Protein AF-A0A7C6BUH6-F1 (afdb_monomer_lite)

Radius of gyration: 18.06 Å; chains: 1; bounding box: 48×30×48 Å

Foldseek 3Di:
DPPPDDDDPVRVVVVVVVVVPDDPPPPQLQADQALVNLLVVVQVVQVPHFAAPVVVVVVNVVRYDHHDFQADHDDNVVSQQLQWDADPVRTTHHDDPVVRVVSPVVNLVVLCVQVVVLLVQLPDPPGARRHDHVSSLLSNLVVCVVVVVLVSLQSSVVRYDPCSCVVDPSSVVSNVVSVVVD

Secondary structure (DSSP, 8-state):
-BTTB---HHHHHHHHHHHHHS--------SB-SHHHHHHHHHHHTSSS-EEHHHHHHHHHHHB-PPPTTB-PPPHHHHHHHH-EE-TTSEEE---HHHHHHHHHHHHHHHHHHHHHHHHHHTSTT-----B-HHHHHHHHHHHHHTT-HHHHHHHHTTS-HHHHHS-HHHHHHHHHHHTT-

Sequence (182 aa):
ERDGMFFTAEQAIEYEEKKANAPEMIPMALFVSSEAEGIEWLKRELEVTPKTYSELQPRWMQDLAKPKKGDELPELMQILEENFLKDEDGRWHKPDLENEADLEKIRSRKLLKEFNIYVDLASKPNAKIRTVRLEALRAGFKNAYTNKDFATIVNVGNRLPESLLMEDEVLLQYYDIASSRV

Structure (mmCIF, N/CA/C/O backbone):
data_AF-A0A7C6BUH6-F1
#
_entry.id   AF-A0A7C6BUH6-F1
#
loop_
_atom_site.group_PDB
_atom_site.id
_atom_site.type_symbol
_atom_site.label_atom_id
_atom_site.label_alt_id
_atom_site.label_comp_id
_atom_site.label_asym_id
_atom_site.label_entity_id
_atom_site.label_seq_id
_atom_site.pdbx_PDB_ins_code
_atom_site.Cartn_x
_atom_site.Cartn_y
_atom_site.Cartn_z
_atom_site.occupancy
_atom_site.B_iso_or_equiv
_atom_site.auth_seq_id
_atom_site.auth_comp_id
_atom_site.auth_asym_id
_atom_site.auth_atom_id
_atom_site.pdbx_PDB_model_num
ATOM 1 N N . GLU A 1 1 ? -24.145 2.203 -6.593 1.00 38.25 1 GLU A N 1
ATOM 2 C CA . GLU A 1 1 ? -23.461 3.131 -5.672 1.00 38.25 1 GLU A CA 1
ATOM 3 C C . GLU A 1 1 ? -21.961 2.933 -5.854 1.00 38.25 1 GLU A C 1
ATOM 5 O O . GLU A 1 1 ? -21.460 1.860 -5.537 1.00 38.25 1 GLU A O 1
ATOM 10 N N . ARG A 1 2 ? -21.287 3.886 -6.506 1.00 39.81 2 ARG A N 1
ATOM 11 C CA . ARG A 1 2 ? -19.823 3.939 -6.676 1.00 39.81 2 ARG A CA 1
ATOM 12 C C . ARG A 1 2 ? -19.434 5.420 -6.765 1.00 39.81 2 ARG A C 1
ATOM 14 O O . ARG A 1 2 ? -20.146 6.181 -7.412 1.00 39.81 2 ARG A O 1
ATOM 21 N N . ASP A 1 3 ? -18.394 5.813 -6.035 1.00 41.78 3 ASP A N 1
ATOM 22 C CA . ASP A 1 3 ? -17.893 7.194 -5.891 1.00 41.78 3 ASP A CA 1
ATOM 23 C C . ASP A 1 3 ? -18.908 8.238 -5.381 1.00 41.78 3 ASP A C 1
ATOM 25 O O . ASP A 1 3 ? -18.814 9.424 -5.681 1.00 41.78 3 ASP A O 1
ATOM 29 N N . GLY A 1 4 ? -19.894 7.816 -4.580 1.00 58.09 4 GLY A N 1
ATOM 30 C CA . GLY A 1 4 ? -20.852 8.740 -3.956 1.00 58.09 4 GLY A CA 1
ATOM 31 C C . GLY A 1 4 ? -21.949 9.274 -4.888 1.00 58.09 4 GLY A C 1
ATOM 32 O O . GLY A 1 4 ? -22.691 10.171 -4.494 1.00 58.09 4 GLY A O 1
ATOM 33 N N . MET A 1 5 ? -22.113 8.707 -6.091 1.00 46.34 5 MET A N 1
ATOM 34 C CA . MET A 1 5 ? -23.255 8.983 -6.972 1.00 46.34 5 MET A CA 1
ATOM 35 C C . MET A 1 5 ? -24.058 7.707 -7.282 1.00 46.34 5 MET A C 1
ATOM 37 O O . MET A 1 5 ? -23.529 6.599 -7.437 1.00 46.34 5 MET A O 1
ATOM 41 N N . PHE A 1 6 ? -25.385 7.855 -7.334 1.00 42.25 6 PHE A N 1
ATOM 42 C CA . PHE A 1 6 ? -26.304 6.794 -7.742 1.00 42.25 6 PHE A CA 1
ATOM 43 C C . PHE A 1 6 ? -26.305 6.691 -9.270 1.00 42.25 6 PHE A C 1
ATOM 45 O O . PHE A 1 6 ? -26.924 7.508 -9.942 1.00 42.25 6 PHE A O 1
ATOM 52 N N . PHE A 1 7 ? -25.617 5.684 -9.805 1.00 44.72 7 PHE A N 1
ATOM 53 C CA . PHE A 1 7 ? -25.632 5.356 -11.232 1.00 44.72 7 PHE A CA 1
ATOM 54 C C . PHE A 1 7 ? -26.596 4.199 -11.524 1.00 44.72 7 PHE A C 1
ATOM 56 O O . PHE A 1 7 ? -26.628 3.213 -10.779 1.00 44.72 7 PHE A O 1
ATOM 63 N N . THR A 1 8 ? -27.355 4.296 -12.619 1.00 59.62 8 THR A N 1
ATOM 64 C CA . THR A 1 8 ? -28.003 3.135 -13.254 1.00 59.62 8 THR A CA 1
ATOM 65 C C . THR A 1 8 ? -26.958 2.285 -13.996 1.00 59.62 8 THR A C 1
ATOM 67 O O . THR A 1 8 ? -25.839 2.741 -14.232 1.00 59.62 8 THR A O 1
ATOM 70 N N . ALA A 1 9 ? -27.288 1.038 -14.357 1.00 57.09 9 ALA A N 1
ATOM 71 C CA . ALA A 1 9 ? -26.342 0.118 -15.004 1.00 57.09 9 ALA A CA 1
ATOM 72 C C . ALA A 1 9 ? -25.753 0.678 -16.316 1.00 57.09 9 ALA A C 1
ATOM 74 O O . ALA A 1 9 ? -24.567 0.495 -16.568 1.00 57.09 9 ALA A O 1
ATOM 75 N N . GLU A 1 10 ? -26.537 1.424 -17.103 1.00 53.25 10 GLU A N 1
ATOM 76 C CA . GLU A 1 10 ? -26.037 2.094 -18.311 1.00 53.25 10 GLU A CA 1
ATOM 77 C C . GLU A 1 10 ? -25.108 3.280 -18.001 1.00 53.25 10 GLU A C 1
ATOM 79 O O . GLU A 1 10 ? -24.120 3.486 -18.702 1.00 53.25 10 GLU A O 1
ATOM 84 N N . GLN A 1 11 ? -25.356 4.029 -16.922 1.00 50.12 11 GLN A N 1
ATOM 85 C CA . GLN A 1 11 ? -24.512 5.171 -16.551 1.00 50.12 11 GLN A CA 1
ATOM 86 C C . GLN A 1 11 ? -23.172 4.745 -15.935 1.00 50.12 11 GLN A C 1
ATOM 88 O O . GLN A 1 11 ? -22.190 5.471 -16.057 1.00 50.12 11 GLN A O 1
ATOM 93 N N . ALA A 1 12 ? -23.116 3.578 -15.285 1.00 51.16 12 ALA A N 1
ATOM 94 C CA . ALA A 1 12 ? -21.867 3.008 -14.782 1.00 51.16 12 ALA A CA 1
ATOM 95 C C . ALA A 1 12 ? -20.932 2.598 -15.931 1.00 51.16 12 ALA A C 1
ATOM 97 O O . ALA A 1 12 ? -19.735 2.851 -15.851 1.00 51.16 12 ALA A O 1
ATOM 98 N N . ILE A 1 13 ? -21.490 2.045 -17.014 1.00 57.00 13 ILE A N 1
ATOM 99 C CA . ILE A 1 13 ? -20.739 1.682 -18.223 1.00 57.00 13 ILE A CA 1
ATOM 100 C C . ILE A 1 13 ? -20.223 2.943 -18.927 1.00 57.00 13 ILE A C 1
ATOM 102 O O . ILE A 1 13 ? -19.034 3.030 -19.215 1.00 57.00 13 ILE A O 1
ATOM 106 N N . GLU A 1 14 ? -21.065 3.966 -19.116 1.00 54.44 14 GLU A N 1
ATOM 107 C CA . GLU A 1 14 ? -20.617 5.244 -19.696 1.00 54.44 14 GLU A CA 1
ATOM 108 C C . GLU A 1 14 ? -19.586 5.976 -18.819 1.00 54.44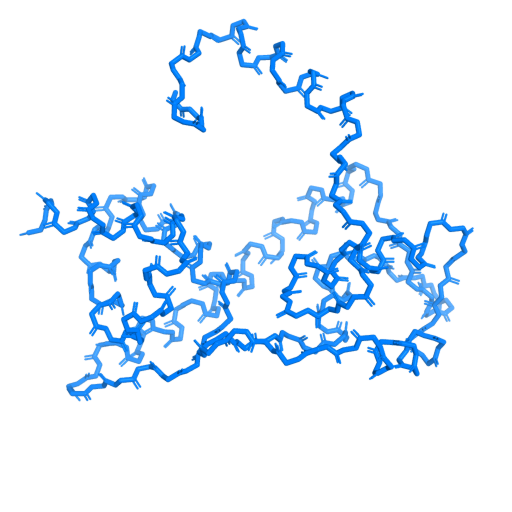 14 GLU A C 1
ATOM 110 O O . GLU A 1 14 ? -18.731 6.692 -19.341 1.00 54.44 14 GLU A O 1
ATOM 115 N N . TYR A 1 15 ? -19.656 5.835 -17.491 1.00 54.91 15 TYR A N 1
ATOM 116 C CA . TYR A 1 15 ? -18.675 6.408 -16.567 1.00 54.91 15 TYR A CA 1
ATOM 117 C C . TYR A 1 15 ? -17.344 5.649 -16.610 1.00 54.91 15 TYR A C 1
ATOM 119 O O . TYR A 1 15 ? -16.292 6.282 -16.656 1.00 54.91 15 TYR A O 1
ATOM 127 N N . GLU A 1 16 ? -17.374 4.315 -16.653 1.00 53.34 16 GLU A N 1
ATOM 128 C CA . GLU A 1 16 ? -16.180 3.478 -16.818 1.00 53.34 16 GLU A CA 1
ATOM 129 C C . GLU A 1 16 ? -15.517 3.720 -18.187 1.00 53.34 16 GLU A C 1
ATOM 131 O O . GLU A 1 16 ? -14.302 3.901 -18.243 1.00 53.34 16 GLU A O 1
ATOM 136 N N . GLU A 1 17 ? -16.290 3.865 -19.270 1.00 56.94 17 GLU A N 1
ATOM 137 C CA . GLU A 1 17 ? -15.772 4.255 -20.591 1.00 56.94 17 GLU A CA 1
ATOM 138 C C . GLU A 1 17 ? -15.205 5.681 -20.602 1.00 56.94 17 GLU A C 1
ATOM 140 O O . GLU A 1 17 ? -14.148 5.924 -21.189 1.00 56.94 17 GLU A O 1
ATOM 145 N N . LYS A 1 18 ? -15.863 6.646 -19.948 1.00 54.84 18 LYS A N 1
ATOM 146 C CA . LYS A 1 18 ? -15.355 8.027 -19.861 1.00 54.84 18 LYS A CA 1
ATOM 147 C C . LYS A 1 18 ? -14.124 8.142 -18.971 1.00 54.84 18 LYS A C 1
ATOM 149 O O . LYS A 1 18 ? -13.262 8.955 -19.282 1.00 54.84 18 LYS A O 1
ATOM 154 N N . LYS A 1 19 ? -14.011 7.337 -17.912 1.00 56.03 19 LYS A N 1
ATOM 155 C CA . LYS A 1 19 ? -12.822 7.275 -17.052 1.00 56.03 19 LYS A CA 1
ATOM 156 C C . LYS A 1 19 ? -11.659 6.571 -17.751 1.00 56.03 19 LYS A C 1
ATOM 158 O O . LYS A 1 19 ? -10.540 7.052 -17.662 1.00 56.03 19 LYS A O 1
ATOM 163 N N . ALA A 1 20 ? -11.920 5.501 -18.503 1.00 55.72 20 ALA A N 1
ATOM 164 C CA . ALA A 1 20 ? -10.901 4.822 -19.306 1.00 55.72 20 ALA A CA 1
ATOM 165 C C . ALA A 1 20 ? -10.340 5.711 -20.434 1.00 55.72 20 ALA A C 1
ATOM 167 O O . ALA A 1 20 ? -9.174 5.583 -20.796 1.00 55.72 20 ALA A O 1
ATOM 168 N N . ASN A 1 21 ? -11.160 6.620 -20.979 1.00 50.53 21 ASN A N 1
ATOM 169 C CA . ASN A 1 21 ? -10.768 7.537 -22.056 1.00 50.53 21 ASN A CA 1
ATOM 170 C C . ASN A 1 21 ? -10.322 8.928 -21.575 1.00 50.53 21 ASN A C 1
ATOM 172 O O . ASN A 1 21 ? -9.795 9.710 -22.370 1.00 50.53 21 ASN A O 1
ATOM 176 N N . ALA A 1 22 ? -10.535 9.267 -20.303 1.00 38.00 22 ALA A N 1
ATOM 177 C CA . ALA A 1 22 ? -10.002 10.484 -19.717 1.00 38.00 22 ALA A CA 1
ATOM 178 C C . ALA A 1 22 ? -8.582 10.191 -19.218 1.00 38.00 22 ALA A C 1
ATOM 180 O O . ALA A 1 22 ? -8.423 9.347 -18.338 1.00 38.00 22 ALA A O 1
ATOM 181 N N . PRO A 1 23 ? -7.538 10.876 -19.718 1.00 44.72 23 PRO A N 1
ATOM 182 C CA . PRO A 1 23 ? -6.264 10.851 -19.024 1.00 44.72 23 PRO A CA 1
ATOM 183 C C . PRO A 1 23 ? -6.519 11.444 -17.637 1.00 44.72 23 PRO A C 1
ATOM 185 O O . PRO A 1 23 ? -6.833 12.632 -17.525 1.00 44.72 23 PRO A O 1
ATOM 188 N N . GLU A 1 24 ? -6.446 10.622 -16.587 1.00 48.25 24 GLU A N 1
ATOM 189 C CA . GLU A 1 24 ? -6.358 11.123 -15.220 1.00 48.25 24 GLU A CA 1
ATOM 190 C C . GLU A 1 24 ? -5.153 12.071 -15.199 1.00 48.25 24 GLU A C 1
ATOM 192 O O . GLU A 1 24 ? -3.998 11.649 -15.223 1.00 48.25 24 GLU A O 1
ATOM 197 N N . MET A 1 25 ? -5.410 13.382 -15.244 1.00 39.19 25 MET A N 1
ATOM 198 C CA . MET A 1 25 ? -4.385 14.401 -15.046 1.00 39.19 25 MET A CA 1
ATOM 199 C C . MET A 1 25 ? -4.028 14.404 -13.561 1.00 39.19 25 MET A C 1
ATOM 201 O O . MET A 1 25 ? -4.378 15.318 -12.817 1.00 39.19 25 MET A O 1
ATOM 205 N N . ILE A 1 26 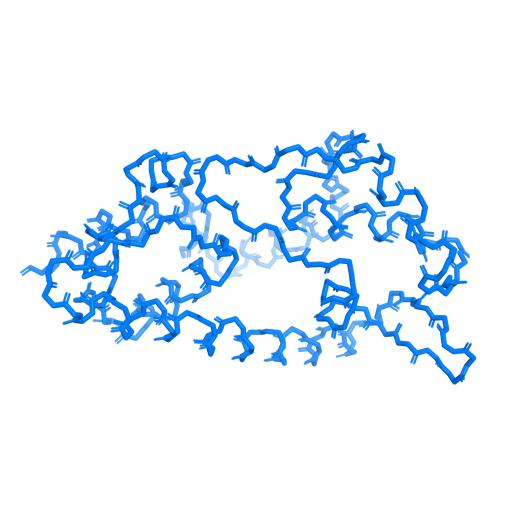? -3.343 13.351 -13.122 1.00 49.81 26 ILE A N 1
ATOM 206 C CA . ILE A 1 26 ? -2.613 13.355 -11.865 1.00 49.81 26 ILE A CA 1
ATOM 207 C C . ILE A 1 26 ? -1.503 14.396 -12.067 1.00 49.81 26 ILE A C 1
ATOM 209 O O . ILE A 1 26 ? -0.737 14.276 -13.032 1.00 49.81 26 ILE A O 1
ATOM 213 N N . PRO A 1 27 ? -1.427 15.460 -11.239 1.00 45.06 27 PRO A N 1
ATOM 214 C CA . PRO A 1 27 ? -0.315 16.401 -11.294 1.00 45.06 27 PRO A CA 1
ATOM 215 C C . PRO A 1 27 ? 0.978 15.598 -11.322 1.00 45.06 27 PRO A C 1
ATOM 217 O O . PRO A 1 27 ? 1.085 14.643 -10.559 1.00 45.06 27 PRO A O 1
ATOM 220 N N . MET A 1 28 ? 1.924 15.944 -12.203 1.00 52.03 28 MET A N 1
ATOM 221 C CA . MET A 1 28 ? 3.221 15.265 -12.279 1.00 52.03 28 MET A CA 1
ATOM 222 C C . MET A 1 28 ? 3.761 15.059 -10.862 1.00 52.03 28 MET A C 1
ATOM 224 O O . MET A 1 28 ? 4.229 16.014 -10.241 1.00 52.03 28 MET A O 1
ATOM 228 N N . ALA A 1 29 ? 3.671 13.828 -10.354 1.00 53.84 29 ALA A N 1
ATOM 229 C CA . ALA A 1 29 ? 4.267 13.464 -9.086 1.00 53.84 29 ALA A CA 1
ATOM 230 C C . ALA A 1 29 ? 5.775 13.549 -9.316 1.00 53.84 29 ALA A C 1
ATOM 232 O O . ALA A 1 29 ? 6.392 12.675 -9.927 1.00 53.84 29 ALA A O 1
ATOM 233 N N . LEU A 1 30 ? 6.340 14.701 -8.959 1.00 67.56 30 LEU A N 1
ATOM 234 C CA . LEU A 1 30 ? 7.781 14.923 -8.946 1.00 67.56 30 LEU A CA 1
ATOM 235 C C . LEU A 1 30 ? 8.435 14.107 -7.832 1.00 67.56 30 LEU A C 1
ATOM 237 O O . LEU A 1 30 ? 9.624 13.833 -7.912 1.00 67.56 30 LEU A O 1
ATOM 241 N N . PHE A 1 31 ? 7.651 13.720 -6.824 1.00 86.75 31 PHE A N 1
ATOM 242 C CA . PHE A 1 31 ? 8.113 12.978 -5.670 1.00 86.75 31 PHE A CA 1
ATOM 243 C C . PHE A 1 31 ? 7.199 11.797 -5.366 1.00 86.75 31 PHE A C 1
ATOM 245 O O . PHE A 1 31 ? 5.995 11.854 -5.617 1.00 86.75 31 PHE A O 1
ATOM 252 N N . VAL A 1 32 ? 7.782 10.753 -4.787 1.00 92.88 32 VAL A N 1
ATOM 253 C CA . VAL A 1 32 ? 7.079 9.558 -4.329 1.00 92.88 32 VAL A CA 1
ATOM 254 C C . VAL A 1 32 ? 6.943 9.620 -2.814 1.00 92.88 32 VAL A C 1
ATOM 256 O O . VAL A 1 32 ? 7.917 9.407 -2.096 1.00 92.88 32 VAL A O 1
ATOM 259 N N . SER A 1 33 ? 5.743 9.923 -2.321 1.00 92.31 33 SER A N 1
ATOM 260 C CA . SER A 1 33 ? 5.428 9.942 -0.885 1.00 92.31 33 SER A CA 1
ATOM 261 C C . SER A 1 33 ? 4.365 8.917 -0.483 1.00 92.31 33 SER A C 1
ATOM 263 O O . SER A 1 33 ? 4.134 8.706 0.705 1.00 92.31 33 SER A O 1
ATOM 265 N N . SER A 1 34 ? 3.739 8.261 -1.458 1.00 93.75 34 SER A N 1
ATOM 266 C CA . SER A 1 34 ? 2.731 7.219 -1.270 1.00 93.75 34 SER A CA 1
ATOM 267 C C . SER A 1 34 ? 2.901 6.102 -2.297 1.00 93.75 34 SER A C 1
ATOM 269 O O . SER A 1 34 ? 3.528 6.288 -3.343 1.00 93.75 34 SER A O 1
ATOM 271 N N . GLU A 1 35 ? 2.335 4.927 -2.014 1.00 95.44 35 GLU A N 1
ATOM 272 C CA . GLU A 1 35 ? 2.438 3.781 -2.924 1.00 95.44 35 GLU A CA 1
ATOM 273 C C . GLU A 1 35 ? 1.797 4.079 -4.285 1.00 95.44 35 GLU A C 1
ATOM 275 O O . GLU A 1 35 ? 2.368 3.739 -5.318 1.00 95.44 35 GLU A O 1
ATOM 280 N N . ALA A 1 36 ? 0.653 4.770 -4.292 1.00 93.12 36 ALA A N 1
ATOM 281 C CA . ALA A 1 36 ? -0.028 5.181 -5.517 1.00 93.12 36 ALA A CA 1
ATOM 282 C C . ALA A 1 36 ? 0.858 6.093 -6.386 1.00 93.12 36 ALA A C 1
ATOM 284 O O . ALA A 1 36 ? 1.010 5.845 -7.581 1.00 93.12 36 ALA A O 1
ATOM 285 N N . GLU A 1 37 ? 1.512 7.094 -5.786 1.00 94.38 37 GLU A N 1
ATOM 286 C CA . GLU A 1 37 ? 2.478 7.948 -6.494 1.00 94.38 37 GLU A CA 1
ATOM 287 C C . GLU A 1 37 ? 3.685 7.147 -6.997 1.00 94.38 37 GLU A C 1
ATOM 289 O O . GLU A 1 37 ? 4.172 7.398 -8.096 1.00 94.38 37 GLU A O 1
ATOM 294 N N . GLY A 1 38 ? 4.150 6.163 -6.222 1.00 95.19 38 GLY A N 1
ATOM 295 C CA . GLY A 1 38 ? 5.253 5.282 -6.606 1.00 95.19 38 GLY A CA 1
ATOM 296 C C . GLY A 1 38 ? 4.928 4.415 -7.820 1.00 95.19 38 GLY A C 1
ATOM 297 O O . GLY A 1 38 ? 5.753 4.280 -8.723 1.00 95.19 38 GLY A O 1
ATOM 298 N N . ILE A 1 39 ? 3.710 3.874 -7.883 1.00 95.25 39 ILE A N 1
ATOM 299 C CA . ILE A 1 39 ? 3.218 3.113 -9.038 1.00 95.25 39 ILE A CA 1
ATOM 300 C C . ILE A 1 39 ? 3.152 4.010 -10.278 1.00 95.25 39 ILE A C 1
ATOM 302 O O . ILE A 1 39 ? 3.643 3.619 -11.336 1.00 95.25 39 ILE A O 1
ATOM 306 N N . GLU A 1 40 ? 2.606 5.221 -10.159 1.00 94.38 40 GLU A N 1
ATOM 307 C CA . GLU A 1 40 ? 2.532 6.169 -11.278 1.00 94.38 40 GLU A CA 1
ATOM 308 C C . GLU A 1 40 ? 3.920 6.637 -11.738 1.00 94.38 40 GLU A C 1
ATOM 310 O O . GLU A 1 40 ? 4.191 6.730 -12.939 1.00 94.38 40 GLU A O 1
ATOM 315 N N . TRP A 1 41 ? 4.845 6.854 -10.800 1.00 94.81 41 TRP A N 1
ATOM 316 C CA . TRP A 1 41 ? 6.244 7.144 -11.108 1.00 94.81 41 TRP A CA 1
ATOM 317 C C . TRP A 1 41 ? 6.885 6.004 -11.912 1.00 94.81 41 TRP A C 1
ATOM 319 O O . TRP A 1 41 ? 7.492 6.247 -12.957 1.00 94.81 41 TRP A O 1
ATOM 329 N N . LEU A 1 42 ? 6.681 4.749 -11.494 1.00 95.88 42 LEU A N 1
ATOM 330 C CA . LEU A 1 42 ? 7.211 3.576 -12.194 1.00 95.88 42 LEU A CA 1
ATOM 331 C C . LEU A 1 42 ? 6.572 3.375 -13.567 1.00 95.88 42 LEU A C 1
ATOM 333 O O . LEU A 1 42 ? 7.286 3.100 -14.530 1.00 95.88 42 LEU A O 1
ATOM 337 N N . LYS A 1 43 ? 5.255 3.570 -13.699 1.00 94.25 43 LYS A N 1
ATOM 338 C CA . LYS A 1 43 ? 4.574 3.514 -15.000 1.00 94.25 43 LYS A CA 1
ATOM 339 C C . LYS A 1 43 ? 5.197 4.497 -15.988 1.00 94.25 43 LYS A C 1
ATOM 341 O O . LYS A 1 43 ? 5.426 4.123 -17.134 1.00 94.25 43 LYS A O 1
ATOM 346 N N . ARG A 1 44 ? 5.521 5.717 -15.551 1.00 91.50 44 ARG A N 1
ATOM 347 C CA . ARG A 1 44 ? 6.197 6.716 -16.395 1.00 91.50 44 ARG A CA 1
ATOM 348 C C . ARG A 1 44 ? 7.620 6.301 -16.747 1.00 91.50 44 ARG A C 1
ATOM 350 O O . ARG A 1 44 ? 8.028 6.420 -17.900 1.00 91.50 44 ARG A O 1
ATOM 357 N N . GLU A 1 45 ? 8.374 5.800 -15.774 1.00 93.19 45 GLU A N 1
ATOM 358 C CA . GLU A 1 45 ? 9.744 5.346 -16.008 1.00 93.19 45 GLU A CA 1
ATOM 359 C C . GLU A 1 45 ? 9.831 4.154 -16.965 1.00 93.19 45 GLU A C 1
ATOM 361 O O . GLU A 1 45 ? 10.818 4.048 -17.697 1.00 93.19 45 GLU A O 1
ATOM 366 N N . LEU A 1 46 ? 8.808 3.301 -16.980 1.00 95.00 46 LEU A N 1
ATOM 367 C CA . LEU A 1 46 ? 8.713 2.095 -17.802 1.00 95.00 46 LEU A CA 1
ATOM 368 C C . LEU A 1 46 ? 7.876 2.285 -19.079 1.00 95.00 46 LEU A C 1
ATOM 370 O O . LEU A 1 46 ? 7.673 1.325 -19.815 1.00 95.00 46 LEU A O 1
ATOM 374 N N . GLU A 1 47 ? 7.391 3.501 -19.353 1.00 90.62 47 GLU A N 1
ATOM 375 C CA . GLU A 1 47 ? 6.560 3.811 -20.527 1.00 90.62 47 GLU A CA 1
ATOM 376 C C . GLU A 1 47 ? 7.295 3.537 -21.840 1.00 90.62 47 GLU A C 1
ATOM 378 O O . GLU A 1 47 ? 6.744 2.953 -22.767 1.00 90.62 47 GLU A O 1
ATOM 383 N N . VAL A 1 48 ? 8.548 3.995 -21.922 1.00 87.25 48 VAL A N 1
ATOM 384 C CA . VAL A 1 48 ? 9.311 3.987 -23.176 1.00 87.25 48 VAL A CA 1
ATOM 385 C C . VAL A 1 48 ? 10.145 2.720 -23.305 1.00 87.25 48 VAL A C 1
ATOM 387 O O . VAL A 1 48 ? 10.202 2.130 -24.381 1.00 87.25 48 VAL A O 1
ATOM 390 N N . THR A 1 49 ? 10.818 2.306 -22.228 1.00 92.56 49 THR A N 1
ATOM 391 C CA . THR A 1 49 ? 11.703 1.139 -22.250 1.00 92.56 49 THR A CA 1
ATOM 392 C C . THR A 1 49 ? 11.630 0.338 -20.952 1.00 92.56 49 THR A C 1
ATOM 394 O O . THR A 1 49 ? 11.638 0.931 -19.869 1.00 92.56 49 THR A O 1
ATOM 397 N N . PRO A 1 50 ? 11.651 -1.006 -21.039 1.00 96.44 50 PRO A N 1
ATOM 398 C CA . PRO A 1 50 ? 11.846 -1.859 -19.876 1.00 96.44 50 PRO A CA 1
ATOM 399 C C . PRO A 1 50 ? 13.196 -1.601 -19.196 1.00 96.44 50 PRO A C 1
ATOM 401 O O . PRO A 1 50 ? 14.238 -1.498 -19.859 1.00 96.44 50 PRO A O 1
ATOM 404 N N . LYS A 1 51 ? 13.197 -1.528 -17.863 1.00 97.31 51 LYS A N 1
ATOM 405 C CA . LYS A 1 51 ? 14.384 -1.194 -17.056 1.00 97.31 51 LYS A CA 1
ATOM 406 C C . LYS A 1 51 ? 14.629 -2.217 -15.963 1.00 97.31 51 LYS A C 1
ATOM 408 O O . LYS A 1 51 ? 13.701 -2.725 -15.345 1.00 97.31 51 LYS A O 1
ATOM 413 N N . THR A 1 52 ? 15.891 -2.494 -15.685 1.00 97.88 52 THR A N 1
ATOM 414 C CA . THR A 1 52 ? 16.299 -3.317 -14.545 1.00 97.88 52 THR A CA 1
ATOM 415 C C . THR A 1 52 ? 16.118 -2.565 -13.226 1.00 97.88 52 THR A C 1
ATOM 417 O O . THR A 1 52 ? 16.067 -1.334 -13.180 1.00 97.88 52 THR A O 1
ATOM 420 N N . TYR A 1 53 ? 16.089 -3.305 -12.115 1.00 97.75 53 TYR A N 1
ATOM 421 C CA . TYR A 1 53 ? 16.056 -2.709 -10.775 1.00 97.75 53 TYR A CA 1
ATOM 422 C C . TYR A 1 53 ? 17.209 -1.714 -10.549 1.00 97.75 53 TYR A C 1
ATOM 424 O O . TYR A 1 53 ? 16.997 -0.630 -10.012 1.00 97.75 53 TYR A O 1
ATOM 432 N N . SER A 1 54 ? 18.419 -2.048 -11.008 1.00 97.06 54 SER A N 1
ATOM 433 C CA . SER A 1 54 ? 19.612 -1.205 -10.853 1.00 97.06 54 SER A CA 1
ATOM 434 C C . SER A 1 54 ? 19.540 0.111 -11.632 1.00 97.06 54 SER A C 1
ATOM 436 O O . SER A 1 54 ? 20.171 1.083 -11.229 1.00 97.06 54 SER A O 1
ATOM 438 N N . GLU A 1 55 ? 18.772 0.164 -12.723 1.00 96.31 55 GLU A N 1
ATOM 439 C CA . GLU A 1 55 ? 18.524 1.400 -13.478 1.00 96.31 55 GLU A CA 1
ATOM 440 C C . GLU A 1 55 ? 17.470 2.288 -12.794 1.00 96.31 55 GLU A C 1
ATOM 442 O O . GLU A 1 55 ? 17.555 3.514 -12.866 1.00 96.31 55 GLU A O 1
ATOM 447 N N . LEU A 1 56 ? 16.493 1.681 -12.111 1.00 96.50 56 LEU A N 1
ATOM 448 C CA . LEU A 1 56 ? 15.401 2.388 -11.431 1.00 96.50 56 LEU A CA 1
ATOM 449 C C . LEU A 1 56 ? 15.813 2.920 -10.054 1.00 96.50 56 LEU A C 1
ATOM 451 O O . LEU A 1 56 ? 15.486 4.055 -9.709 1.00 96.50 56 LEU A O 1
ATOM 455 N N . GLN A 1 57 ? 16.553 2.124 -9.278 1.00 96.25 57 GLN A N 1
ATOM 456 C CA . GLN A 1 57 ? 16.856 2.406 -7.874 1.00 96.25 57 GLN A CA 1
ATOM 457 C C . GLN A 1 57 ? 17.498 3.787 -7.635 1.00 96.25 57 GLN A C 1
ATOM 459 O O . GLN A 1 57 ? 17.037 4.485 -6.732 1.00 96.25 57 GLN A O 1
ATOM 464 N N . PRO A 1 58 ? 18.512 4.244 -8.400 1.00 95.56 58 PRO A N 1
ATOM 465 C CA . PRO A 1 58 ? 19.132 5.542 -8.135 1.00 95.56 58 PRO A CA 1
ATOM 466 C C . PRO A 1 58 ? 18.149 6.703 -8.285 1.00 95.56 58 PRO A C 1
ATOM 468 O O . PRO A 1 58 ? 18.167 7.626 -7.476 1.00 95.56 58 PRO A O 1
ATOM 471 N N . ARG A 1 59 ? 17.271 6.640 -9.294 1.00 92.81 59 ARG A N 1
ATOM 472 C CA . ARG A 1 59 ? 16.261 7.674 -9.548 1.00 92.81 59 ARG A CA 1
ATOM 473 C C . ARG A 1 59 ? 15.122 7.604 -8.538 1.00 92.81 59 ARG A C 1
ATOM 475 O O . ARG A 1 59 ? 14.715 8.637 -8.025 1.00 92.81 59 ARG A O 1
ATOM 482 N N . TRP A 1 60 ? 14.694 6.394 -8.178 1.00 94.94 60 TRP A N 1
ATOM 483 C CA . TRP A 1 60 ? 13.725 6.181 -7.105 1.00 94.94 60 TRP A CA 1
ATOM 484 C C . TRP A 1 60 ? 14.175 6.856 -5.808 1.00 94.94 60 TRP A C 1
ATOM 486 O O . TRP A 1 60 ? 13.418 7.604 -5.209 1.00 94.94 60 TRP A O 1
ATOM 496 N N . MET A 1 61 ? 15.437 6.660 -5.409 1.00 93.56 61 MET A N 1
ATOM 497 C CA . MET A 1 61 ? 15.984 7.269 -4.192 1.00 93.56 61 MET A CA 1
ATOM 498 C C . MET A 1 61 ? 16.100 8.798 -4.271 1.00 93.56 61 MET A C 1
ATOM 500 O O . MET A 1 61 ? 16.050 9.452 -3.233 1.00 93.56 61 MET A O 1
ATOM 504 N N . GLN A 1 62 ? 16.286 9.364 -5.468 1.00 91.38 62 GLN A N 1
ATOM 505 C CA . GLN A 1 62 ? 16.336 10.817 -5.676 1.00 91.38 62 GLN A CA 1
ATOM 506 C C . GLN A 1 62 ? 14.955 11.463 -5.546 1.00 91.38 62 GLN A C 1
ATOM 508 O O . GLN A 1 62 ? 14.845 12.542 -4.966 1.00 91.38 62 GLN A O 1
ATOM 513 N N . ASP A 1 63 ? 13.927 10.785 -6.052 1.00 92.56 63 ASP A N 1
ATOM 514 C CA . ASP A 1 63 ? 12.555 11.292 -6.084 1.00 92.56 63 ASP A CA 1
ATOM 515 C C . ASP A 1 63 ? 11.739 10.842 -4.853 1.00 92.56 63 ASP A C 1
ATOM 517 O O . ASP A 1 63 ? 10.584 11.234 -4.687 1.00 92.56 63 ASP A O 1
ATOM 521 N N . LEU A 1 64 ? 12.323 10.039 -3.956 1.00 93.00 64 LEU A N 1
ATOM 522 C CA . LEU A 1 64 ? 11.667 9.579 -2.735 1.00 93.00 64 LEU A CA 1
ATOM 523 C C . LEU A 1 64 ? 11.434 10.745 -1.765 1.00 93.00 64 LEU A C 1
ATOM 525 O O . LEU A 1 64 ? 12.369 11.411 -1.314 1.00 93.00 64 LEU A O 1
ATOM 529 N N . ALA A 1 65 ? 10.180 10.948 -1.382 1.00 92.75 65 ALA A N 1
ATOM 530 C CA . ALA A 1 65 ? 9.780 11.885 -0.347 1.00 92.75 65 ALA A CA 1
ATOM 531 C C . ALA A 1 65 ? 9.340 11.149 0.918 1.00 92.75 65 ALA A C 1
ATOM 533 O O . ALA A 1 65 ? 9.042 9.957 0.928 1.00 92.75 65 ALA A O 1
ATOM 534 N N . LYS A 1 66 ? 9.305 11.890 2.027 1.00 91.00 66 LYS A N 1
ATOM 535 C CA . LYS A 1 66 ? 8.848 11.353 3.306 1.00 91.00 66 LYS A CA 1
ATOM 536 C C . LYS A 1 66 ? 7.344 11.038 3.228 1.00 91.00 66 LYS A C 1
ATOM 538 O O . LYS A 1 66 ? 6.581 11.970 2.967 1.00 91.00 66 LYS A O 1
ATOM 543 N N . PRO A 1 67 ? 6.916 9.797 3.527 1.00 91.19 67 PRO A N 1
ATOM 544 C CA . PRO A 1 67 ? 5.500 9.458 3.575 1.00 91.19 67 PRO A CA 1
ATOM 545 C C . PRO A 1 67 ? 4.740 10.201 4.672 1.00 91.19 67 PRO A C 1
ATOM 547 O O . PRO A 1 67 ? 5.326 10.768 5.609 1.00 91.19 67 PRO A O 1
ATOM 550 N N . LYS A 1 68 ? 3.408 10.163 4.572 1.00 87.81 68 LYS A N 1
ATOM 551 C CA . LYS A 1 68 ? 2.521 10.686 5.614 1.00 87.81 68 LYS A CA 1
ATOM 552 C C . LYS A 1 68 ? 2.781 9.992 6.949 1.00 87.81 68 LYS A C 1
ATOM 554 O O . LYS A 1 68 ? 3.278 8.870 7.033 1.00 87.81 68 LYS A O 1
ATOM 559 N N . LYS A 1 69 ? 2.445 10.672 8.046 1.00 89.38 69 LYS A N 1
ATOM 560 C CA . LYS A 1 69 ? 2.693 10.129 9.383 1.00 89.38 69 LYS A CA 1
ATOM 561 C C . LYS A 1 69 ? 1.851 8.870 9.611 1.00 89.38 69 LYS A C 1
ATOM 563 O O . LYS A 1 69 ? 0.632 8.946 9.697 1.00 89.38 69 LYS A O 1
ATOM 568 N N . GLY A 1 70 ? 2.535 7.750 9.822 1.00 89.94 70 GLY A N 1
ATOM 569 C CA . GLY A 1 70 ? 1.906 6.451 10.049 1.00 89.94 70 GLY A CA 1
ATOM 570 C C . GLY A 1 70 ? 1.723 5.632 8.773 1.00 89.94 70 GLY A C 1
ATOM 571 O O . GLY A 1 70 ? 1.398 4.457 8.895 1.00 89.94 70 GLY A O 1
ATOM 572 N N . ASP A 1 71 ? 1.970 6.214 7.596 1.00 93.44 71 ASP A N 1
ATOM 573 C CA . ASP A 1 71 ? 2.071 5.463 6.348 1.00 93.44 71 ASP A CA 1
ATOM 574 C C . ASP A 1 71 ? 3.482 4.885 6.204 1.00 93.44 71 ASP A C 1
ATOM 576 O O . ASP A 1 71 ? 4.487 5.559 6.461 1.00 93.44 71 ASP A O 1
ATOM 580 N N . GLU A 1 72 ? 3.542 3.621 5.819 1.00 94.50 72 GLU A N 1
ATOM 581 C CA . GLU A 1 72 ? 4.754 2.873 5.538 1.00 94.50 72 GLU A CA 1
ATOM 582 C C . GLU A 1 72 ? 4.756 2.511 4.058 1.00 94.50 72 GLU A C 1
ATOM 584 O O . GLU A 1 72 ? 4.051 1.606 3.607 1.00 94.50 72 GLU A O 1
ATOM 589 N N . LEU A 1 73 ? 5.546 3.269 3.298 1.00 94.88 73 LEU A N 1
ATOM 590 C CA . LEU A 1 73 ? 5.713 3.050 1.872 1.00 94.88 73 LEU A CA 1
ATOM 591 C C . LEU A 1 73 ? 6.473 1.731 1.639 1.00 94.88 73 LEU A C 1
ATOM 593 O O . LEU A 1 73 ? 7.562 1.572 2.198 1.00 94.88 73 LEU A O 1
ATOM 597 N N . PRO A 1 74 ? 5.958 0.809 0.806 1.00 96.44 74 PRO A N 1
ATOM 598 C CA . PRO A 1 74 ? 6.689 -0.399 0.445 1.00 96.44 74 PRO A CA 1
ATOM 599 C C . PRO A 1 74 ? 7.962 -0.085 -0.351 1.00 96.44 74 PRO A C 1
ATOM 601 O O . PRO A 1 74 ? 8.068 0.921 -1.055 1.00 96.44 74 PRO A O 1
ATOM 604 N N . GLU A 1 75 ? 8.929 -0.994 -0.268 1.00 96.06 75 GLU A N 1
ATOM 605 C CA . GLU A 1 75 ? 10.187 -0.899 -1.008 1.00 96.06 75 GLU A CA 1
ATOM 606 C C . GLU A 1 75 ? 9.959 -0.948 -2.527 1.00 96.06 75 GLU A C 1
ATOM 608 O O . GLU A 1 75 ? 9.042 -1.614 -3.014 1.00 96.06 75 GLU A O 1
ATOM 613 N N . LEU A 1 76 ? 10.863 -0.328 -3.297 1.00 97.31 76 LEU A N 1
ATOM 614 C CA . LEU A 1 76 ? 10.803 -0.309 -4.766 1.00 97.31 76 LEU A CA 1
ATOM 615 C C . LEU A 1 76 ? 10.594 -1.711 -5.361 1.00 97.31 76 LEU A C 1
ATOM 617 O O . LEU A 1 76 ? 9.756 -1.899 -6.240 1.00 97.31 76 LEU A O 1
ATOM 621 N N . MET A 1 77 ? 11.352 -2.701 -4.878 1.00 97.25 77 MET A N 1
ATOM 622 C CA . MET A 1 77 ? 11.247 -4.079 -5.370 1.00 97.25 77 MET A CA 1
ATOM 623 C C . MET A 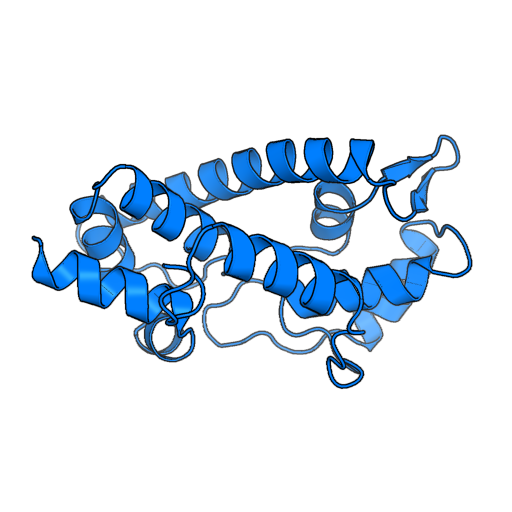1 77 ? 9.852 -4.655 -5.125 1.00 97.25 77 MET A C 1
ATOM 625 O O . MET A 1 77 ? 9.305 -5.323 -5.994 1.00 97.25 77 MET A O 1
ATOM 629 N N . GLN A 1 78 ? 9.266 -4.372 -3.963 1.00 96.56 78 GLN A N 1
ATOM 630 C CA . GLN A 1 78 ? 7.943 -4.866 -3.618 1.00 96.56 78 GLN A CA 1
ATOM 631 C C . GLN A 1 78 ? 6.874 -4.242 -4.521 1.00 96.56 78 GLN A C 1
ATOM 633 O O . GLN A 1 78 ? 6.015 -4.958 -5.028 1.00 96.56 78 GLN A O 1
ATOM 638 N N . ILE A 1 79 ? 6.956 -2.934 -4.787 1.00 96.94 79 ILE A N 1
ATOM 639 C CA . ILE A 1 79 ? 6.034 -2.266 -5.719 1.00 96.94 79 ILE A CA 1
ATOM 640 C C . ILE A 1 79 ? 6.173 -2.862 -7.124 1.00 96.94 79 ILE A C 1
ATOM 642 O O . ILE A 1 79 ? 5.161 -3.135 -7.769 1.00 96.94 79 ILE A O 1
ATOM 646 N N . LEU A 1 80 ? 7.403 -3.111 -7.579 1.00 97.31 80 LEU A N 1
ATOM 647 C CA . LEU A 1 80 ? 7.676 -3.755 -8.863 1.00 97.31 80 LEU A CA 1
ATOM 648 C C . LEU A 1 80 ? 7.051 -5.154 -8.949 1.00 97.31 80 LEU A C 1
ATOM 650 O O . LEU A 1 80 ? 6.261 -5.415 -9.851 1.00 97.31 80 LEU A O 1
ATOM 654 N N . GLU A 1 81 ? 7.332 -6.023 -7.979 1.00 95.69 81 GLU A N 1
ATOM 655 C CA . GLU A 1 81 ? 6.815 -7.398 -7.923 1.00 95.69 81 GLU A CA 1
ATOM 656 C C . GLU A 1 81 ? 5.290 -7.493 -7.794 1.00 95.69 81 GLU A C 1
ATOM 658 O O . GLU A 1 81 ? 4.707 -8.538 -8.088 1.00 95.69 81 GLU A O 1
ATOM 663 N N . GLU A 1 82 ? 4.640 -6.453 -7.277 1.00 95.44 82 GLU A N 1
ATOM 664 C CA . GLU A 1 82 ? 3.196 -6.443 -7.053 1.00 95.44 82 GLU A CA 1
ATOM 665 C C . GLU A 1 82 ? 2.401 -5.776 -8.179 1.00 95.44 82 GLU A C 1
ATOM 667 O O . GLU A 1 82 ? 1.200 -6.020 -8.267 1.00 95.44 82 GLU A O 1
ATOM 672 N N . ASN A 1 83 ? 3.038 -4.967 -9.034 1.00 95.69 83 ASN A N 1
ATOM 673 C CA . ASN A 1 83 ? 2.336 -4.147 -10.032 1.00 95.69 83 ASN A CA 1
ATOM 674 C C . ASN A 1 83 ? 2.881 -4.277 -11.465 1.00 95.69 83 ASN A C 1
ATOM 676 O O . ASN A 1 83 ? 2.240 -3.797 -12.398 1.00 95.69 83 ASN A O 1
ATOM 680 N N . PHE A 1 84 ? 4.050 -4.889 -11.663 1.00 96.69 84 PHE A N 1
ATOM 681 C CA . PHE A 1 84 ? 4.732 -4.935 -12.958 1.00 96.69 84 PHE A CA 1
ATOM 682 C C . PHE A 1 84 ? 5.184 -6.352 -13.311 1.00 96.69 84 PHE A C 1
ATOM 684 O O . PHE A 1 84 ? 5.284 -7.236 -12.460 1.00 96.69 84 PHE A O 1
ATOM 691 N N . LEU A 1 85 ? 5.470 -6.564 -14.595 1.00 95.88 85 LEU A N 1
ATOM 692 C CA . LEU A 1 85 ? 6.023 -7.815 -15.104 1.00 95.88 85 LEU A CA 1
ATOM 693 C C . LEU A 1 85 ? 7.534 -7.698 -15.257 1.00 95.88 85 LEU A C 1
ATOM 695 O O . LEU A 1 85 ? 8.056 -6.609 -15.496 1.00 95.88 85 LEU A O 1
ATOM 699 N N . LYS A 1 86 ? 8.227 -8.828 -15.126 1.00 96.25 86 LYS A N 1
ATOM 700 C CA . LYS A 1 86 ? 9.676 -8.934 -15.285 1.00 96.25 86 LYS A CA 1
ATOM 701 C C . LYS A 1 86 ? 9.991 -9.940 -16.381 1.00 96.25 86 LYS A C 1
ATOM 703 O O . LYS A 1 86 ? 9.497 -11.065 -16.326 1.00 96.25 86 LYS A O 1
ATOM 708 N N . ASP A 1 87 ? 10.814 -9.538 -17.339 1.00 94.94 87 ASP A N 1
ATOM 709 C CA . ASP A 1 87 ? 11.270 -10.411 -18.416 1.00 94.94 87 ASP A CA 1
ATOM 710 C C . ASP A 1 87 ? 12.457 -11.301 -17.995 1.00 94.94 87 ASP A C 1
ATOM 712 O O . ASP A 1 87 ? 12.963 -11.234 -16.868 1.00 94.94 87 ASP A O 1
ATOM 716 N N . GLU A 1 88 ? 12.897 -12.164 -18.913 1.00 95.00 88 GLU A N 1
ATOM 717 C CA . GLU A 1 88 ? 14.007 -13.103 -18.698 1.00 95.00 88 GLU A CA 1
ATOM 718 C C . GLU A 1 88 ? 15.358 -12.398 -18.486 1.00 95.00 88 GLU A C 1
ATOM 720 O O . GLU A 1 88 ? 16.209 -12.903 -17.752 1.00 95.00 88 GLU A O 1
ATOM 725 N N . ASP A 1 89 ? 15.528 -11.201 -19.055 1.00 95.12 89 ASP A N 1
ATOM 726 C CA . ASP A 1 89 ? 16.706 -10.344 -18.873 1.00 95.12 89 ASP A CA 1
ATOM 727 C C . ASP A 1 89 ? 16.660 -9.555 -17.550 1.00 95.12 89 ASP A C 1
ATOM 729 O O . ASP A 1 89 ? 17.581 -8.809 -17.199 1.00 95.12 89 ASP A O 1
ATOM 733 N N . GLY A 1 90 ? 15.582 -9.719 -16.784 1.00 95.81 90 GLY A N 1
ATOM 734 C CA . GLY A 1 90 ? 15.369 -9.085 -15.499 1.00 95.81 90 GLY A CA 1
ATOM 735 C C . GLY A 1 90 ? 14.962 -7.615 -15.576 1.00 95.81 90 GLY A C 1
ATOM 736 O O . GLY A 1 90 ? 15.132 -6.889 -14.586 1.00 95.81 90 GLY A O 1
ATOM 737 N N . ARG A 1 91 ? 14.427 -7.172 -16.716 1.00 97.31 91 ARG A N 1
ATOM 738 C CA . ARG A 1 91 ? 13.860 -5.838 -16.909 1.00 97.31 91 ARG A CA 1
ATOM 739 C C . ARG A 1 91 ? 12.371 -5.849 -16.593 1.00 97.31 91 ARG A C 1
ATOM 741 O O . ARG A 1 91 ? 11.634 -6.765 -16.944 1.00 97.31 91 ARG A O 1
ATOM 748 N N . TRP A 1 92 ? 11.939 -4.798 -15.920 1.00 97.88 92 TRP A N 1
ATOM 749 C CA . TRP A 1 92 ? 10.553 -4.564 -15.562 1.00 97.88 92 TRP A CA 1
ATOM 750 C C . TRP A 1 92 ? 9.827 -3.825 -16.677 1.00 97.88 92 TRP A C 1
ATOM 752 O O . TRP A 1 92 ? 10.397 -2.913 -17.278 1.00 97.88 92 TRP A O 1
ATOM 762 N N . HIS A 1 93 ? 8.571 -4.181 -16.923 1.00 95.56 93 HIS A N 1
ATOM 763 C CA . HIS A 1 93 ? 7.698 -3.517 -17.885 1.00 95.56 93 HIS A CA 1
ATOM 764 C C . HIS A 1 93 ? 6.239 -3.530 -17.417 1.00 95.56 93 HIS A C 1
ATOM 766 O O . HIS A 1 93 ? 5.860 -4.250 -16.489 1.00 95.56 93 HIS A O 1
ATOM 772 N N . LYS A 1 94 ? 5.408 -2.705 -18.059 1.00 94.94 94 LYS A N 1
ATOM 773 C CA . LYS A 1 94 ? 3.973 -2.654 -17.769 1.00 94.94 94 LYS A CA 1
ATOM 774 C C . LYS A 1 94 ? 3.287 -3.968 -18.169 1.00 94.94 94 LYS A C 1
ATOM 776 O O . LYS A 1 94 ? 3.665 -4.541 -19.198 1.00 94.94 94 LYS A O 1
ATOM 781 N N . PRO A 1 95 ? 2.300 -4.436 -17.390 1.00 92.25 95 PRO A N 1
ATOM 782 C CA . PRO A 1 95 ? 1.444 -5.531 -17.815 1.00 92.25 95 PRO A CA 1
ATOM 783 C C . PRO A 1 95 ? 0.527 -5.106 -18.970 1.00 92.25 95 PRO A C 1
ATOM 785 O O . PRO A 1 95 ? 0.203 -3.928 -19.119 1.00 92.25 95 PRO A O 1
ATOM 788 N N . ASP A 1 96 ? 0.109 -6.076 -19.781 1.00 89.00 96 ASP A N 1
ATOM 789 C CA . ASP A 1 96 ? -1.069 -5.932 -20.641 1.00 89.00 96 ASP A CA 1
ATOM 790 C C . ASP A 1 96 ? -2.364 -6.152 -19.831 1.00 89.00 96 ASP A C 1
ATOM 792 O O . ASP A 1 96 ? -2.314 -6.510 -18.655 1.00 89.00 96 ASP A O 1
ATOM 796 N N . LEU A 1 97 ? -3.531 -5.952 -20.456 1.00 85.19 97 LEU A N 1
ATOM 797 C CA . LEU A 1 97 ? -4.835 -6.026 -19.777 1.00 85.19 97 LEU A CA 1
ATOM 798 C C . LEU A 1 97 ? -5.099 -7.375 -19.085 1.00 85.19 97 LEU A C 1
ATOM 800 O O . LEU A 1 97 ? -5.743 -7.416 -18.037 1.00 85.19 97 LEU A O 1
ATOM 804 N N . GLU A 1 98 ? -4.640 -8.482 -19.672 1.00 85.62 98 GLU A N 1
ATOM 805 C CA . GLU A 1 98 ? -4.857 -9.818 -19.110 1.00 85.62 98 GLU A CA 1
ATOM 806 C C . GLU A 1 98 ? -3.966 -10.034 -17.883 1.00 85.62 98 GLU A C 1
ATOM 808 O O . GLU A 1 98 ? -4.452 -10.387 -16.803 1.00 85.62 98 GLU A O 1
ATOM 813 N N . ASN A 1 99 ? -2.674 -9.733 -18.020 1.00 89.31 99 ASN A N 1
ATOM 814 C CA . ASN A 1 99 ? -1.712 -9.850 -16.933 1.00 89.31 99 ASN A CA 1
ATOM 815 C C . ASN A 1 99 ? -1.991 -8.858 -15.797 1.00 89.31 99 ASN A C 1
ATOM 817 O O . ASN A 1 99 ? -1.751 -9.184 -14.637 1.00 89.31 99 ASN A O 1
ATOM 821 N N . GLU A 1 100 ? -2.522 -7.671 -16.093 1.00 89.25 100 GLU A N 1
ATOM 822 C CA . GLU A 1 100 ? -2.898 -6.675 -15.086 1.00 89.25 100 GLU A CA 1
ATOM 823 C C . GLU A 1 100 ? -3.992 -7.218 -14.160 1.00 89.25 100 GLU A C 1
ATOM 825 O O . GLU A 1 100 ? -3.879 -7.121 -12.937 1.00 89.25 100 GLU A O 1
ATOM 830 N N . ALA A 1 101 ? -5.008 -7.884 -14.718 1.00 88.31 101 ALA A N 1
ATOM 831 C CA . ALA A 1 101 ? -6.067 -8.501 -13.926 1.00 88.31 101 ALA A CA 1
ATOM 832 C C . ALA A 1 101 ? -5.546 -9.632 -13.020 1.00 88.31 101 ALA A C 1
ATOM 834 O O . ALA A 1 101 ? -6.034 -9.812 -11.899 1.00 88.31 101 ALA A O 1
ATOM 835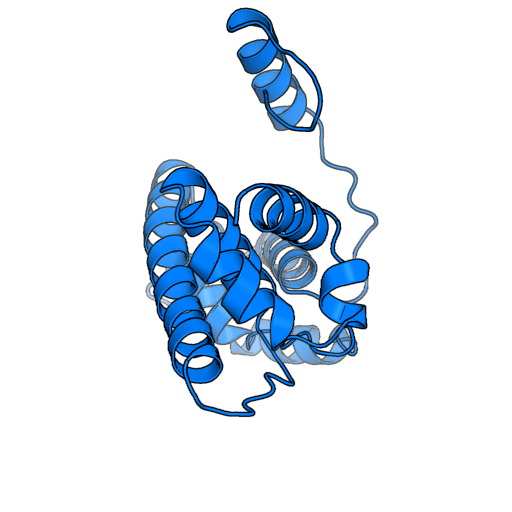 N N . ASP A 1 102 ? -4.569 -10.410 -13.485 1.00 90.88 102 ASP A N 1
ATOM 836 C CA . ASP A 1 102 ? -3.974 -11.490 -12.696 1.00 90.88 102 ASP A CA 1
ATOM 837 C C . ASP A 1 102 ? -3.002 -10.980 -11.627 1.00 90.88 102 ASP A C 1
ATOM 839 O O . ASP A 1 102 ? -3.051 -11.453 -10.483 1.00 90.88 102 ASP A O 1
ATOM 843 N N . LEU A 1 103 ? -2.198 -9.963 -11.945 1.00 92.00 103 LEU A N 1
ATOM 844 C CA . LEU A 1 103 ? -1.380 -9.246 -10.969 1.00 92.00 103 LEU A CA 1
ATOM 845 C C . LEU A 1 103 ? -2.253 -8.638 -9.874 1.00 92.00 103 LEU A C 1
ATOM 847 O O . LEU A 1 103 ? -1.969 -8.846 -8.696 1.00 92.00 103 LEU A O 1
ATOM 851 N N . GLU A 1 104 ? -3.364 -7.992 -10.230 1.00 92.19 104 GLU A N 1
ATOM 852 C CA . GLU A 1 104 ? -4.268 -7.373 -9.260 1.00 92.19 104 GLU A CA 1
ATOM 853 C C . GLU A 1 104 ? -4.888 -8.410 -8.308 1.00 92.19 104 GLU A C 1
ATOM 855 O O . GLU A 1 104 ? -4.989 -8.173 -7.101 1.00 92.19 104 GLU A O 1
ATOM 860 N N . LYS A 1 105 ? -5.221 -9.618 -8.790 1.00 92.19 105 LYS A N 1
ATOM 861 C CA . LYS A 1 105 ? -5.669 -10.722 -7.915 1.00 92.19 105 LYS A CA 1
ATOM 862 C C . LYS A 1 105 ? -4.578 -11.145 -6.932 1.00 92.19 105 LYS A C 1
ATOM 864 O O . LYS A 1 105 ? -4.872 -11.416 -5.764 1.00 92.19 105 LYS A O 1
ATOM 869 N N . ILE A 1 106 ? -3.332 -11.260 -7.393 1.00 93.38 106 ILE A N 1
ATOM 870 C CA . ILE A 1 106 ? -2.193 -11.654 -6.552 1.00 93.38 106 ILE A CA 1
ATOM 871 C C . ILE A 1 106 ? -1.897 -10.559 -5.524 1.00 93.38 106 ILE A C 1
ATOM 873 O O . ILE A 1 106 ? -1.771 -10.859 -4.333 1.00 93.38 106 ILE A O 1
ATOM 877 N N . ARG A 1 107 ? -1.849 -9.301 -5.965 1.00 95.06 107 ARG A N 1
ATOM 878 C CA . ARG A 1 107 ? -1.656 -8.116 -5.132 1.00 95.06 107 ARG A CA 1
ATOM 879 C C . ARG A 1 107 ? -2.735 -8.017 -4.066 1.00 95.06 107 ARG A C 1
ATOM 881 O O . ARG A 1 107 ? -2.408 -7.990 -2.884 1.00 95.06 107 ARG A O 1
ATOM 888 N N . SER A 1 108 ? -4.008 -8.110 -4.448 1.00 95.00 108 SER A N 1
ATOM 889 C CA . SER A 1 108 ? -5.138 -8.133 -3.513 1.00 95.00 108 SER A CA 1
ATOM 890 C C . SER A 1 108 ? -4.971 -9.203 -2.426 1.00 95.00 108 SER A C 1
ATOM 892 O O . SER A 1 108 ? -5.185 -8.933 -1.245 1.00 95.00 108 SER A O 1
ATOM 894 N N . ARG A 1 109 ? -4.525 -10.419 -2.776 1.00 95.69 109 ARG A N 1
ATOM 895 C CA . ARG A 1 109 ? -4.254 -11.476 -1.781 1.00 95.69 109 ARG A CA 1
ATOM 896 C C . ARG A 1 109 ? -3.091 -11.125 -0.847 1.00 95.69 109 ARG A C 1
ATOM 898 O O . ARG A 1 109 ? -3.187 -11.407 0.347 1.00 95.69 109 ARG A O 1
ATOM 905 N N . LYS A 1 110 ? -2.007 -10.537 -1.364 1.00 96.44 110 LYS A N 1
ATOM 906 C CA . LYS A 1 110 ? -0.862 -10.084 -0.553 1.00 96.44 110 LYS A CA 1
ATOM 907 C C . LYS A 1 110 ? -1.275 -8.974 0.418 1.00 96.44 110 LYS A C 1
ATOM 909 O O . LYS A 1 110 ? -1.012 -9.106 1.609 1.00 96.44 110 LYS A O 1
ATOM 914 N N . LEU A 1 111 ? -1.999 -7.964 -0.066 1.00 97.88 111 LEU A N 1
ATOM 915 C CA . LEU A 1 111 ? -2.515 -6.855 0.740 1.00 97.88 111 LEU A CA 1
ATOM 916 C C . LEU A 1 111 ? -3.423 -7.347 1.871 1.00 97.88 111 LEU A C 1
ATOM 918 O O . LEU A 1 111 ? -3.276 -6.920 3.010 1.00 97.88 111 LEU A O 1
ATOM 922 N N . LEU A 1 112 ? -4.318 -8.301 1.596 1.00 98.00 112 LEU A N 1
ATOM 923 C CA . LEU A 1 112 ? -5.172 -8.889 2.634 1.00 98.00 112 LEU A CA 1
ATOM 924 C C . LEU A 1 112 ? -4.381 -9.709 3.656 1.00 98.00 112 LEU A C 1
ATOM 926 O O . LEU A 1 112 ? -4.699 -9.697 4.844 1.00 98.00 112 LEU A O 1
ATOM 930 N N . LYS A 1 113 ? -3.334 -10.414 3.217 1.00 97.75 113 LYS A N 1
ATOM 931 C CA . LYS A 1 113 ? -2.438 -11.124 4.135 1.00 97.75 113 LYS A CA 1
ATOM 932 C C . LYS A 1 113 ? -1.705 -10.149 5.056 1.00 97.75 113 LYS A C 1
ATOM 934 O O . LYS A 1 113 ? -1.579 -10.433 6.242 1.00 97.75 113 LYS A O 1
ATOM 939 N N . GLU A 1 114 ? -1.249 -9.021 4.524 1.00 97.50 114 GLU A N 1
ATOM 940 C CA . GLU A 1 114 ? -0.624 -7.953 5.303 1.00 97.50 114 GLU A CA 1
ATOM 941 C C . GLU A 1 114 ? -1.625 -7.302 6.267 1.00 97.50 114 GLU A C 1
ATOM 943 O O . GLU A 1 114 ? -1.341 -7.176 7.455 1.00 97.50 114 GLU A O 1
ATOM 948 N N . PHE A 1 115 ? -2.846 -7.016 5.811 1.00 98.44 115 PHE A N 1
ATOM 949 C CA . PHE A 1 115 ? -3.925 -6.516 6.663 1.00 98.44 115 PHE A CA 1
ATOM 950 C C . PHE A 1 115 ? -4.234 -7.441 7.847 1.00 98.44 115 PHE A C 1
ATOM 952 O O . PHE A 1 115 ? -4.446 -6.964 8.961 1.00 98.44 115 PHE A O 1
ATOM 959 N N . ASN A 1 116 ? -4.209 -8.761 7.649 1.00 97.94 116 ASN A N 1
ATOM 960 C CA . ASN A 1 116 ? -4.432 -9.714 8.738 1.00 97.94 116 ASN A CA 1
ATOM 961 C C . ASN A 1 116 ? -3.385 -9.592 9.855 1.00 97.94 116 ASN A C 1
ATOM 963 O O . ASN A 1 116 ? -3.712 -9.817 11.017 1.00 97.94 116 ASN A O 1
ATOM 967 N N . ILE A 1 117 ? -2.161 -9.148 9.547 1.00 97.50 117 ILE A N 1
ATOM 968 C CA . ILE A 1 117 ? -1.160 -8.832 10.576 1.00 97.50 117 ILE A CA 1
ATOM 969 C C . ILE A 1 117 ? -1.668 -7.682 11.457 1.00 97.50 117 ILE A C 1
ATOM 971 O O . ILE A 1 117 ? -1.520 -7.724 12.678 1.00 97.50 117 ILE A O 1
ATOM 975 N N . TYR A 1 118 ? -2.307 -6.668 10.871 1.00 97.25 118 TYR A N 1
ATOM 976 C CA . TYR A 1 118 ? -2.894 -5.554 11.620 1.00 97.25 118 TYR A CA 1
ATOM 977 C C . TYR A 1 118 ? -4.100 -5.991 12.454 1.00 97.25 118 TYR A C 1
ATOM 979 O O . TYR A 1 118 ? -4.243 -5.531 13.586 1.00 97.25 118 TYR A O 1
ATOM 987 N N . VAL A 1 119 ? -4.921 -6.915 11.951 1.00 97.69 119 VAL A N 1
ATOM 988 C CA . VAL A 1 119 ? -6.016 -7.531 12.722 1.00 97.69 119 VAL A CA 1
ATOM 989 C C . VAL A 1 119 ? -5.466 -8.278 13.941 1.00 97.69 119 VAL A C 1
ATOM 991 O O . VAL A 1 119 ? -5.907 -8.039 15.069 1.00 97.69 119 VAL A O 1
ATOM 994 N N . ASP A 1 120 ? -4.443 -9.111 13.744 1.00 96.62 120 ASP A N 1
ATOM 995 C CA . ASP A 1 120 ? -3.779 -9.848 14.821 1.00 96.62 120 ASP A CA 1
ATOM 996 C C . ASP A 1 120 ? -3.157 -8.902 15.853 1.00 96.62 120 ASP A C 1
ATOM 998 O O . ASP A 1 120 ? -3.266 -9.126 17.062 1.00 96.62 120 ASP A O 1
ATOM 1002 N N . LEU A 1 121 ? -2.523 -7.815 15.406 1.00 95.75 121 LEU A N 1
ATOM 1003 C CA . LEU A 1 121 ? -2.012 -6.775 16.297 1.00 95.75 121 LEU A CA 1
ATOM 1004 C C . LEU A 1 121 ? -3.142 -6.089 17.068 1.00 95.75 121 LEU A C 1
ATOM 1006 O O . LEU A 1 121 ? -3.005 -5.905 18.277 1.00 95.75 121 LEU A O 1
ATOM 1010 N N . ALA A 1 122 ? -4.252 -5.754 16.411 1.00 95.38 122 ALA A N 1
ATOM 1011 C CA . ALA A 1 122 ? -5.386 -5.080 17.033 1.00 95.38 122 ALA A CA 1
ATOM 1012 C C . ALA A 1 122 ? -6.116 -5.949 18.068 1.00 95.38 122 ALA A C 1
ATOM 1014 O O . ALA A 1 122 ? -6.679 -5.419 19.027 1.00 95.38 122 ALA A O 1
ATOM 1015 N N . SER A 1 123 ? -6.059 -7.277 17.921 1.00 93.44 123 SER A N 1
ATOM 1016 C CA . SER A 1 123 ? -6.617 -8.236 18.884 1.00 93.44 123 SER A CA 1
ATOM 1017 C C . SER A 1 123 ? -5.915 -8.218 20.250 1.00 93.44 123 SER A C 1
ATOM 1019 O O . SER A 1 123 ? -6.490 -8.633 21.259 1.00 93.44 123 SER A O 1
ATOM 1021 N N . LYS A 1 124 ? -4.668 -7.730 20.311 1.00 94.00 124 LYS A N 1
ATOM 1022 C CA . LYS A 1 124 ? -3.875 -7.738 21.543 1.00 94.00 124 LYS A CA 1
ATOM 1023 C C . LYS A 1 124 ? -4.345 -6.629 22.500 1.00 94.00 124 LYS A C 1
ATOM 1025 O O . LYS A 1 124 ? -4.557 -5.487 22.075 1.00 94.00 124 LYS A O 1
A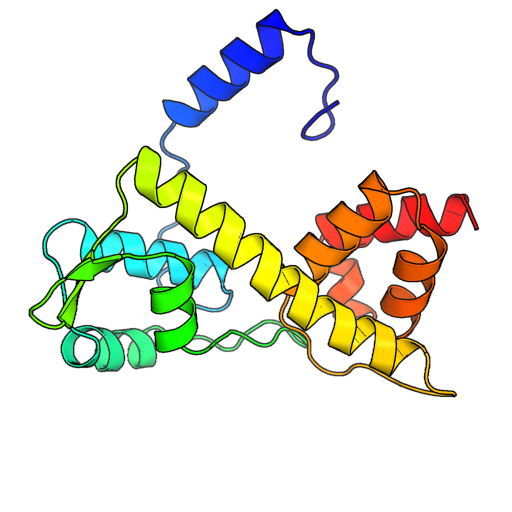TOM 1030 N N . PRO A 1 125 ? -4.443 -6.902 23.816 1.00 89.06 125 PRO A N 1
ATOM 1031 C CA . PRO A 1 125 ? -4.807 -5.886 24.799 1.00 89.06 125 PRO A CA 1
ATOM 1032 C C . PRO A 1 125 ? -3.856 -4.686 24.744 1.00 89.06 125 PRO A C 1
ATOM 1034 O O . PRO A 1 125 ? -2.639 -4.853 24.704 1.00 89.06 125 PRO A O 1
ATOM 1037 N N . ASN A 1 126 ? -4.406 -3.469 24.771 1.00 86.94 126 ASN A N 1
ATOM 1038 C CA . ASN A 1 126 ? -3.650 -2.206 24.744 1.00 86.94 126 ASN A CA 1
ATOM 1039 C C . ASN A 1 126 ? -2.711 -2.014 23.536 1.00 86.94 126 ASN A C 1
ATOM 1041 O O . ASN A 1 126 ? -1.850 -1.131 23.574 1.00 86.94 126 ASN A O 1
ATOM 1045 N N . ALA A 1 127 ? -2.877 -2.790 22.461 1.00 91.94 127 ALA A N 1
ATOM 1046 C CA . ALA A 1 127 ? -2.089 -2.609 21.252 1.00 91.94 127 ALA A CA 1
ATOM 1047 C C . ALA A 1 127 ? -2.309 -1.223 20.636 1.00 91.94 127 ALA A C 1
ATOM 1049 O O . ALA A 1 127 ? -3.399 -0.651 20.709 1.00 91.94 127 ALA A O 1
ATOM 1050 N N . LYS A 1 128 ? -1.246 -0.697 20.030 1.00 92.81 128 LYS A N 1
ATOM 1051 C CA . LYS A 1 128 ? -1.258 0.500 19.191 1.00 92.81 128 LYS A CA 1
ATOM 1052 C C . LYS A 1 128 ? -0.463 0.185 17.939 1.00 92.81 128 LYS A C 1
ATOM 1054 O O . LYS A 1 128 ? 0.688 -0.243 18.045 1.00 92.81 128 LYS A O 1
ATOM 1059 N N . ILE A 1 129 ? -1.066 0.409 16.786 1.00 94.38 129 ILE A N 1
ATOM 1060 C CA . ILE A 1 129 ? -0.427 0.236 15.490 1.00 94.38 129 ILE A CA 1
ATOM 1061 C C . ILE A 1 129 ? 0.119 1.609 15.104 1.00 94.38 129 ILE A C 1
ATOM 1063 O O . ILE A 1 129 ? -0.619 2.587 15.059 1.00 94.38 129 ILE A O 1
ATOM 1067 N N . ARG A 1 130 ? 1.441 1.717 14.956 1.00 91.81 130 ARG A N 1
ATOM 1068 C CA . ARG A 1 130 ? 2.110 3.014 14.747 1.00 91.81 130 ARG A CA 1
ATOM 1069 C C . ARG A 1 130 ? 2.291 3.345 13.275 1.00 91.81 130 ARG A C 1
ATOM 1071 O O . ARG A 1 130 ? 2.188 4.514 12.916 1.00 91.81 130 ARG A O 1
ATOM 1078 N N . THR A 1 131 ? 2.600 2.327 12.485 1.00 93.12 131 THR A N 1
ATOM 1079 C CA . THR A 1 131 ? 2.823 2.406 11.047 1.00 93.12 131 THR A CA 1
ATOM 1080 C C . THR A 1 131 ? 2.048 1.285 10.375 1.00 93.12 131 THR A C 1
ATOM 1082 O O . THR A 1 131 ? 1.892 0.205 10.954 1.00 93.12 131 THR A O 1
ATOM 1085 N N . VAL A 1 132 ? 1.511 1.581 9.199 1.00 95.69 132 VAL A N 1
ATOM 1086 C CA . VAL A 1 132 ? 0.804 0.643 8.331 1.00 95.69 132 VAL A CA 1
ATOM 1087 C C . VAL A 1 132 ? 1.095 1.000 6.888 1.00 95.69 132 VAL A C 1
ATOM 1089 O O . VAL A 1 132 ? 1.238 2.173 6.557 1.00 95.69 132 VAL A O 1
ATOM 1092 N N . ARG A 1 133 ? 1.076 0.004 6.015 1.00 96.69 133 ARG A N 1
ATOM 1093 C CA . ARG A 1 133 ? 0.941 0.224 4.584 1.00 96.69 133 ARG A CA 1
ATOM 1094 C C . ARG A 1 133 ? -0.503 0.623 4.289 1.00 96.69 133 ARG A C 1
ATOM 1096 O O . ARG A 1 133 ? -1.421 -0.184 4.481 1.00 96.69 133 ARG A O 1
ATOM 1103 N N . LEU A 1 134 ? -0.724 1.855 3.830 1.00 95.12 134 LEU A N 1
ATOM 1104 C CA . LEU A 1 134 ? -2.080 2.374 3.606 1.00 95.12 134 LEU A CA 1
ATOM 1105 C C . LEU A 1 134 ? -2.908 1.522 2.634 1.00 95.12 134 LEU A C 1
ATOM 1107 O O . LEU A 1 134 ? -4.083 1.266 2.896 1.00 95.12 134 LEU A O 1
ATOM 1111 N N . GLU A 1 135 ? -2.307 1.018 1.555 1.00 95.50 135 GLU A N 1
ATOM 1112 C CA . GLU A 1 135 ? -3.017 0.177 0.580 1.00 95.50 135 GLU A CA 1
ATOM 1113 C C . GLU A 1 135 ? -3.492 -1.155 1.175 1.00 95.50 135 GLU A C 1
ATOM 1115 O O . GLU A 1 135 ? -4.604 -1.604 0.888 1.00 95.50 135 GLU A O 1
ATOM 1120 N N . ALA A 1 136 ? -2.711 -1.763 2.075 1.00 97.56 136 ALA A N 1
ATOM 1121 C CA . ALA A 1 136 ? -3.134 -2.973 2.777 1.00 97.56 136 ALA A CA 1
ATOM 1122 C C . ALA A 1 136 ? -4.338 -2.685 3.683 1.00 97.56 136 ALA A C 1
ATOM 1124 O O . ALA A 1 136 ? -5.297 -3.458 3.725 1.00 97.56 136 ALA A O 1
ATOM 1125 N N . LEU A 1 137 ? -4.326 -1.533 4.358 1.00 96.94 137 LEU A N 1
ATOM 1126 C CA . LEU A 1 137 ? -5.425 -1.106 5.213 1.00 96.94 137 LEU A CA 1
ATOM 1127 C C . LEU A 1 137 ? -6.708 -0.833 4.409 1.00 96.94 137 LEU A C 1
ATOM 1129 O O . LEU A 1 137 ? -7.773 -1.333 4.775 1.00 96.94 137 LEU A O 1
ATOM 1133 N N . ARG A 1 138 ? -6.605 -0.119 3.280 1.00 96.12 138 ARG A N 1
ATOM 1134 C CA . ARG A 1 138 ? -7.729 0.152 2.364 1.00 96.12 138 ARG A CA 1
ATOM 1135 C C . ARG A 1 138 ? -8.320 -1.141 1.803 1.00 96.12 138 ARG A C 1
ATOM 1137 O O . ARG A 1 138 ? -9.540 -1.321 1.828 1.00 96.12 138 ARG A O 1
ATOM 1144 N N . ALA A 1 139 ? -7.470 -2.063 1.345 1.00 97.06 139 ALA A N 1
ATOM 1145 C CA . ALA A 1 139 ? -7.893 -3.370 0.843 1.00 97.06 139 ALA A CA 1
ATOM 1146 C C . ALA A 1 139 ? -8.609 -4.193 1.926 1.00 97.06 139 ALA A C 1
ATOM 1148 O O . ALA A 1 139 ? -9.671 -4.770 1.673 1.00 97.06 139 ALA A O 1
ATOM 1149 N N . GLY A 1 140 ? -8.063 -4.199 3.143 1.00 97.81 140 GLY A N 1
ATOM 1150 C CA . GLY A 1 140 ? -8.647 -4.857 4.306 1.00 97.81 140 GLY A CA 1
ATOM 1151 C C . GLY A 1 140 ? -10.011 -4.303 4.699 1.00 97.81 140 GLY A C 1
ATOM 1152 O O . GLY A 1 140 ? -10.966 -5.066 4.838 1.00 97.81 140 GLY A O 1
ATOM 1153 N N . PHE A 1 141 ? -10.136 -2.979 4.812 1.00 97.69 141 PHE A N 1
ATOM 1154 C CA . PHE A 1 141 ? -11.395 -2.319 5.172 1.00 97.69 141 PHE A CA 1
ATOM 1155 C C . PHE A 1 141 ? -12.472 -2.561 4.116 1.00 97.69 141 PHE A C 1
ATOM 1157 O O . PHE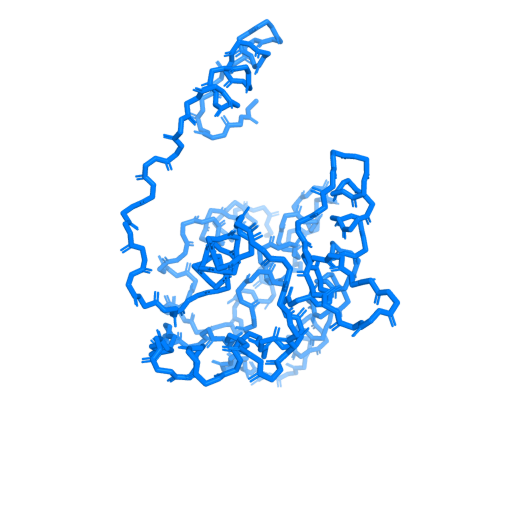 A 1 141 ? -13.590 -2.944 4.455 1.00 97.69 141 PHE A O 1
ATOM 1164 N N . LYS A 1 142 ? -12.121 -2.448 2.830 1.00 97.25 142 LYS A N 1
ATOM 1165 C CA . LYS A 1 142 ? -13.019 -2.787 1.718 1.00 97.25 142 LYS A CA 1
ATOM 1166 C C . LYS A 1 142 ? -13.489 -4.242 1.783 1.00 97.25 142 LYS A C 1
ATOM 1168 O O . LYS A 1 142 ? -14.674 -4.517 1.574 1.00 97.25 142 LYS A O 1
ATOM 1173 N N . ASN A 1 143 ? -12.585 -5.180 2.067 1.00 97.50 143 ASN A N 1
ATOM 1174 C CA . ASN A 1 143 ? -12.918 -6.599 2.183 1.00 97.50 143 ASN A CA 1
ATOM 1175 C C . ASN A 1 143 ? -13.838 -6.874 3.381 1.00 97.50 143 ASN A C 1
ATOM 1177 O O . ASN A 1 143 ? -14.894 -7.482 3.207 1.00 97.50 143 ASN A O 1
ATOM 1181 N N . ALA A 1 144 ? -13.488 -6.364 4.562 1.00 97.50 144 ALA A N 1
ATOM 1182 C CA . ALA A 1 144 ? -14.294 -6.488 5.770 1.00 97.50 144 ALA A CA 1
ATOM 1183 C C . ALA A 1 144 ? -15.689 -5.868 5.579 1.00 97.50 144 ALA A C 1
ATOM 1185 O O . ALA A 1 144 ? -16.696 -6.498 5.895 1.00 97.50 144 ALA A O 1
ATOM 1186 N N . TYR A 1 145 ? -15.773 -4.694 4.947 1.00 96.50 145 TYR A N 1
ATOM 1187 C CA . TYR A 1 145 ? -17.036 -4.028 4.629 1.00 96.50 145 TYR A CA 1
ATOM 1188 C C . TYR A 1 145 ? -17.914 -4.872 3.698 1.00 96.50 145 TYR A C 1
ATOM 1190 O O . TYR A 1 145 ? -19.096 -5.085 3.973 1.00 96.50 145 TYR A O 1
ATOM 1198 N N . THR A 1 146 ? -17.325 -5.410 2.624 1.00 96.88 146 THR A N 1
ATOM 1199 C CA . THR A 1 146 ? -18.016 -6.292 1.666 1.00 96.88 146 THR A CA 1
ATOM 1200 C C . THR A 1 146 ? -18.569 -7.541 2.359 1.00 96.88 146 THR A C 1
ATOM 1202 O O . THR A 1 146 ? -19.688 -7.970 2.074 1.00 96.88 146 THR A O 1
ATOM 1205 N N . ASN A 1 147 ? -17.822 -8.078 3.324 1.00 96.88 147 ASN A N 1
ATOM 1206 C CA . ASN A 1 147 ? -18.203 -9.242 4.123 1.00 96.88 147 ASN A CA 1
ATOM 1207 C C . ASN A 1 147 ? -19.101 -8.906 5.328 1.00 96.88 147 ASN A C 1
ATOM 1209 O O . ASN A 1 147 ? -19.481 -9.811 6.069 1.00 96.88 147 ASN A O 1
ATOM 1213 N N . LYS A 1 148 ? -19.474 -7.631 5.514 1.00 96.69 148 LYS A N 1
ATOM 1214 C CA . LYS A 1 148 ? -20.238 -7.118 6.668 1.00 96.69 148 LYS A CA 1
ATOM 1215 C C . LYS A 1 148 ? -19.553 -7.340 8.023 1.00 96.69 148 LYS A C 1
ATOM 1217 O O . LYS A 1 148 ? -20.216 -7.327 9.058 1.00 96.69 148 LYS A O 1
ATOM 1222 N N . ASP A 1 149 ? -18.237 -7.507 8.026 1.00 97.19 149 ASP A N 1
ATOM 1223 C CA . ASP A 1 149 ? -17.421 -7.605 9.232 1.00 97.19 149 ASP A CA 1
ATOM 1224 C C . ASP A 1 149 ? -17.029 -6.204 9.732 1.00 97.19 149 ASP A C 1
ATOM 1226 O O . ASP A 1 149 ? -15.885 -5.754 9.645 1.00 97.19 149 ASP A O 1
ATOM 1230 N N . PHE A 1 150 ? -18.028 -5.475 10.229 1.00 97.44 150 PHE A N 1
ATOM 1231 C CA . PHE A 1 150 ? -17.846 -4.117 10.749 1.00 97.44 150 PHE A CA 1
ATOM 1232 C C . PHE A 1 150 ? -17.018 -4.100 12.040 1.00 97.44 150 PHE A C 1
ATOM 1234 O O . PHE A 1 150 ? -16.289 -3.142 12.294 1.00 97.44 150 PHE A O 1
ATOM 1241 N N . ALA A 1 151 ? -17.076 -5.179 12.827 1.00 97.50 151 ALA A N 1
ATOM 1242 C CA . ALA A 1 151 ? -16.326 -5.305 14.070 1.00 97.50 151 ALA A CA 1
ATOM 1243 C C . ALA A 1 151 ? -14.812 -5.265 13.824 1.00 97.50 151 ALA A C 1
ATOM 1245 O O . ALA A 1 151 ? -14.097 -4.572 14.549 1.00 97.50 151 ALA A O 1
ATOM 1246 N N . THR A 1 152 ? -14.321 -5.937 12.777 1.00 97.81 152 THR A N 1
ATOM 1247 C CA . THR A 1 152 ? -12.897 -5.894 12.420 1.00 97.81 152 THR A CA 1
ATOM 1248 C C . THR A 1 152 ? -12.444 -4.489 12.018 1.00 97.81 152 THR A C 1
ATOM 1250 O O . THR A 1 152 ? -11.391 -4.043 12.478 1.00 97.81 152 THR A O 1
ATOM 1253 N N . ILE A 1 153 ? -13.247 -3.757 11.234 1.00 97.31 153 ILE A N 1
ATOM 1254 C CA . ILE A 1 153 ? -12.947 -2.367 10.835 1.00 97.31 153 ILE A CA 1
ATOM 1255 C C . ILE A 1 153 ? -12.815 -1.473 12.069 1.00 97.31 153 ILE A C 1
ATOM 1257 O O . ILE A 1 153 ? -11.812 -0.778 12.223 1.00 97.31 153 ILE A O 1
ATOM 1261 N N . VAL A 1 154 ? -13.797 -1.525 12.974 1.00 96.94 154 VAL A N 1
ATOM 1262 C CA . VAL A 1 154 ? -13.796 -0.715 14.201 1.00 96.94 154 VAL A CA 1
ATOM 1263 C C . VAL A 1 154 ? -12.629 -1.106 15.109 1.00 96.94 154 VAL A C 1
ATOM 1265 O O . VAL A 1 154 ? -11.945 -0.237 15.650 1.00 96.94 154 VAL A O 1
ATOM 1268 N N . ASN A 1 155 ? -12.353 -2.404 15.266 1.00 96.56 155 ASN A N 1
ATOM 1269 C CA . ASN A 1 155 ? -11.265 -2.880 16.117 1.00 96.56 155 ASN A CA 1
ATOM 1270 C C . ASN A 1 155 ? -9.897 -2.408 15.611 1.00 96.56 155 ASN A C 1
ATOM 1272 O O . ASN A 1 155 ? -9.122 -1.851 16.386 1.00 96.56 155 ASN A O 1
ATOM 1276 N N . VAL A 1 156 ? -9.611 -2.583 14.317 1.00 97.19 156 VAL A N 1
ATOM 1277 C CA . VAL A 1 156 ? -8.351 -2.113 13.724 1.00 97.19 156 VAL A CA 1
ATOM 1278 C C . VAL A 1 156 ? -8.286 -0.587 13.753 1.00 97.19 156 VAL A C 1
ATOM 1280 O O . VAL A 1 156 ? -7.290 -0.047 14.228 1.00 97.19 156 VAL A O 1
ATOM 1283 N N . GLY A 1 157 ? -9.353 0.104 13.338 1.00 95.38 157 GLY A N 1
ATOM 1284 C CA . GLY A 1 157 ? -9.434 1.567 13.307 1.00 95.38 157 GLY A CA 1
ATOM 1285 C C . GLY A 1 157 ? -9.112 2.221 14.652 1.00 95.38 157 GLY A C 1
ATOM 1286 O O . GLY A 1 157 ? -8.279 3.121 14.718 1.00 95.38 157 GLY A O 1
ATOM 1287 N N . ASN A 1 158 ? -9.649 1.677 15.748 1.00 95.12 158 ASN A N 1
ATOM 1288 C CA . ASN A 1 158 ? -9.373 2.146 17.111 1.00 95.12 158 ASN A CA 1
ATOM 1289 C C . ASN A 1 158 ? -7.904 1.999 17.552 1.00 95.12 158 ASN A C 1
ATOM 1291 O O . ASN A 1 158 ? -7.500 2.575 18.566 1.00 95.12 158 ASN A O 1
ATOM 1295 N N . ARG A 1 159 ? -7.100 1.185 16.854 1.00 95.69 159 ARG A N 1
ATOM 1296 C CA . ARG A 1 159 ? -5.671 0.993 17.158 1.00 95.69 159 ARG A CA 1
ATOM 1297 C C . ARG A 1 159 ? -4.743 1.814 16.273 1.00 95.69 159 ARG A C 1
ATOM 1299 O O . ARG A 1 159 ? -3.542 1.825 16.559 1.00 95.69 159 ARG A O 1
ATOM 1306 N N . LEU A 1 160 ? -5.264 2.466 15.237 1.00 94.44 160 LEU A N 1
ATOM 1307 C CA . LEU A 1 160 ? -4.490 3.293 14.318 1.00 94.44 160 LEU A CA 1
ATOM 1308 C C . LEU A 1 160 ? -4.231 4.694 14.891 1.00 94.44 160 LEU A C 1
ATOM 1310 O O . LEU A 1 160 ? -4.927 5.141 15.807 1.00 94.44 160 LEU A O 1
ATOM 1314 N N . PRO A 1 161 ? -3.241 5.428 14.356 1.00 92.12 161 PRO A N 1
ATOM 1315 C CA . PRO A 1 161 ? -3.101 6.849 14.630 1.00 92.12 161 PRO A CA 1
ATOM 1316 C C . PRO A 1 161 ? -4.309 7.612 14.072 1.00 92.12 161 PRO A C 1
ATOM 1318 O O . PRO A 1 161 ? -4.636 7.473 12.898 1.00 92.12 161 PRO A O 1
ATOM 1321 N N . GLU A 1 162 ? -4.922 8.470 14.887 1.00 88.88 162 GLU A N 1
ATOM 1322 C CA . GLU A 1 162 ? -6.089 9.275 14.495 1.00 88.88 162 GLU A CA 1
ATOM 1323 C C . GLU A 1 162 ? -5.834 10.100 13.224 1.00 88.88 162 GLU A C 1
ATOM 1325 O O . GLU A 1 162 ? -6.663 10.115 12.320 1.00 88.88 162 GLU A O 1
ATOM 1330 N N . SER A 1 163 ? -4.641 10.696 13.103 1.00 88.94 163 SER A N 1
ATOM 1331 C CA . SER A 1 163 ? -4.241 11.448 11.907 1.00 88.94 163 SER A CA 1
ATOM 1332 C C . SER A 1 163 ? -4.280 10.601 10.636 1.00 88.94 163 SER A C 1
ATOM 1334 O O . SER A 1 163 ? -4.694 11.087 9.596 1.00 88.94 163 SER A O 1
ATOM 1336 N N . LEU A 1 164 ? -3.883 9.329 10.717 1.00 89.94 164 LEU A N 1
ATOM 1337 C CA . LEU A 1 164 ? -3.872 8.440 9.557 1.00 89.94 164 LEU A CA 1
ATOM 1338 C C . LEU A 1 164 ? -5.292 8.098 9.103 1.00 89.94 164 LEU A C 1
ATOM 1340 O O . LEU A 1 164 ? -5.555 8.043 7.908 1.00 89.94 164 LEU A O 1
ATOM 1344 N N . LEU A 1 165 ? -6.202 7.890 10.057 1.00 88.75 165 LEU A N 1
ATOM 1345 C CA . LEU A 1 165 ? -7.594 7.575 9.759 1.00 88.75 165 LEU A CA 1
ATOM 1346 C C . LEU A 1 165 ? -8.348 8.788 9.199 1.00 88.75 165 LEU A C 1
ATOM 1348 O O . LEU A 1 165 ? -9.136 8.631 8.278 1.00 88.75 165 LEU A O 1
ATOM 1352 N N . MET A 1 166 ? -8.101 9.986 9.737 1.00 85.62 166 MET A N 1
ATOM 1353 C CA . MET A 1 166 ? -8.795 11.214 9.327 1.00 85.62 166 MET A CA 1
ATOM 1354 C C . MET A 1 166 ? -8.286 11.804 8.007 1.00 85.62 166 MET A C 1
ATOM 1356 O O . MET A 1 166 ? -9.052 12.440 7.292 1.00 85.62 166 MET A O 1
ATOM 1360 N N . GLU A 1 167 ? -6.999 11.638 7.689 1.00 87.81 167 GLU A N 1
ATOM 1361 C CA . GLU A 1 167 ? -6.400 12.171 6.455 1.00 87.81 167 GLU A CA 1
ATOM 1362 C C . GLU A 1 167 ? -6.693 11.315 5.212 1.00 87.81 167 GLU A C 1
ATOM 1364 O O . GLU A 1 167 ? -6.375 11.728 4.093 1.00 87.81 167 GLU A O 1
ATOM 1369 N N . ASP A 1 168 ? -7.255 10.120 5.398 1.00 91.12 168 ASP A N 1
ATOM 1370 C CA . ASP A 1 168 ? -7.621 9.197 4.332 1.00 91.12 168 ASP A CA 1
ATOM 1371 C C . ASP A 1 168 ? -9.145 9.064 4.251 1.00 91.12 168 ASP A C 1
ATOM 1373 O O . ASP A 1 168 ? -9.773 8.370 5.049 1.00 91.12 168 ASP A O 1
ATOM 1377 N N . GLU A 1 169 ? -9.742 9.735 3.265 1.00 90.38 169 GLU A N 1
ATOM 1378 C CA . GLU A 1 169 ? -11.200 9.804 3.099 1.00 90.38 169 GLU A CA 1
ATOM 1379 C C . GLU A 1 169 ? -11.850 8.418 2.967 1.00 90.38 169 GLU A C 1
ATOM 1381 O O . GLU A 1 169 ? -12.944 8.189 3.487 1.00 90.38 169 GLU A O 1
ATOM 1386 N N . VAL A 1 170 ? -11.166 7.472 2.315 1.00 90.62 170 VAL A N 1
ATOM 1387 C CA . VAL A 1 170 ? -11.677 6.115 2.088 1.00 90.62 170 VAL A CA 1
ATOM 1388 C C . VAL A 1 170 ? -11.703 5.333 3.398 1.00 90.62 170 VAL A C 1
ATOM 1390 O O . VAL A 1 170 ? -12.703 4.686 3.722 1.00 90.62 170 VAL A O 1
ATOM 1393 N N . LEU A 1 171 ? -10.615 5.385 4.168 1.00 93.38 171 LEU A N 1
ATOM 1394 C CA . LEU A 1 171 ? -10.542 4.717 5.465 1.00 93.38 171 LEU A CA 1
ATOM 1395 C C . LEU A 1 171 ? -11.530 5.321 6.465 1.00 93.38 171 LEU A C 1
ATOM 1397 O O . LEU A 1 171 ? -12.218 4.564 7.156 1.00 93.38 171 LEU A O 1
ATOM 1401 N N . LEU A 1 172 ? -11.634 6.654 6.503 1.00 93.38 172 LEU A N 1
ATOM 1402 C CA . LEU A 1 172 ? -12.582 7.369 7.353 1.00 93.38 172 LEU A CA 1
ATOM 1403 C C . LEU A 1 172 ? -14.019 6.935 7.058 1.00 93.38 172 LEU A C 1
ATOM 1405 O O . LEU A 1 172 ? -14.748 6.552 7.970 1.00 93.38 172 LEU A O 1
ATOM 1409 N N . GLN A 1 173 ? -14.401 6.899 5.780 1.00 94.38 173 GLN A N 1
ATOM 1410 C CA . GLN A 1 173 ? -15.741 6.493 5.369 1.00 94.38 173 GLN A CA 1
ATOM 1411 C C . GLN A 1 173 ? -16.083 5.070 5.833 1.00 94.38 173 GLN A C 1
ATOM 1413 O O . GLN A 1 173 ? -17.158 4.841 6.395 1.00 94.38 173 GLN A O 1
ATOM 1418 N N . TYR A 1 174 ? -15.188 4.099 5.616 1.00 95.44 174 TYR A N 1
ATOM 1419 C CA . TYR A 1 174 ? -15.419 2.727 6.079 1.00 95.44 174 TYR A CA 1
ATOM 1420 C C . TYR A 1 174 ? -15.554 2.654 7.598 1.00 95.44 174 TYR A C 1
ATOM 1422 O O . TYR A 1 174 ? -16.425 1.936 8.098 1.00 95.44 174 TYR A O 1
ATOM 1430 N N . TYR A 1 175 ? -14.713 3.389 8.324 1.00 95.62 175 TYR A N 1
ATOM 1431 C CA . TYR A 1 175 ? -14.724 3.407 9.778 1.00 95.62 175 TYR A CA 1
ATOM 1432 C C . TYR A 1 175 ? -15.998 4.033 10.351 1.00 95.62 175 TYR A C 1
ATOM 1434 O O . TYR A 1 175 ? -16.594 3.450 11.256 1.00 95.62 175 TYR A O 1
ATOM 1442 N N . ASP A 1 176 ? -16.461 5.156 9.804 1.00 94.75 176 ASP A N 1
ATOM 1443 C CA . ASP A 1 176 ? -17.687 5.824 10.251 1.00 94.75 176 ASP A CA 1
ATOM 1444 C C . ASP A 1 176 ? -18.916 4.937 10.025 1.00 94.75 176 ASP A C 1
ATOM 1446 O O . ASP A 1 176 ? -19.734 4.735 10.930 1.00 94.75 176 ASP A O 1
ATOM 1450 N N . ILE A 1 177 ? -19.020 4.323 8.838 1.00 94.19 177 ILE A N 1
ATOM 1451 C CA . ILE A 1 177 ? -20.123 3.405 8.541 1.00 94.19 177 ILE A CA 1
ATOM 1452 C C . ILE A 1 177 ? -20.062 2.187 9.464 1.00 94.19 177 ILE A C 1
ATOM 1454 O O . ILE A 1 177 ? -21.093 1.789 10.007 1.00 94.19 177 ILE A O 1
ATOM 1458 N N . ALA A 1 178 ? -18.884 1.594 9.663 1.00 96.00 178 ALA A N 1
ATOM 1459 C CA . ALA A 1 178 ? -18.728 0.439 10.540 1.00 96.00 178 ALA A CA 1
ATOM 1460 C C . ALA A 1 178 ? -19.065 0.777 12.000 1.00 96.00 178 ALA A C 1
ATOM 1462 O O . ALA A 1 178 ? -19.794 0.022 12.639 1.00 96.00 178 ALA A O 1
ATOM 1463 N N . SER A 1 179 ? -18.626 1.937 12.494 1.00 95.12 179 SER A N 1
ATOM 1464 C CA . SER A 1 179 ? -18.900 2.415 13.855 1.00 95.12 179 SER A CA 1
ATOM 1465 C C . SER A 1 179 ? -20.386 2.659 14.108 1.00 95.12 179 SER A C 1
ATOM 1467 O O . SER A 1 179 ? -20.854 2.471 15.222 1.00 95.12 179 SER A O 1
ATOM 1469 N N . SER A 1 180 ? -21.159 3.030 13.082 1.00 95.00 180 SER A N 1
ATOM 1470 C CA . SER A 1 180 ? -22.620 3.162 13.202 1.00 95.00 180 SER A CA 1
ATOM 1471 C C . SER A 1 180 ? -23.373 1.823 13.275 1.00 95.00 180 SER A C 1
ATOM 1473 O O . SER A 1 180 ? -24.571 1.806 13.561 1.00 95.00 180 SER A O 1
ATOM 1475 N N . ARG A 1 181 ? -22.702 0.705 12.964 1.00 91.44 181 ARG A N 1
ATOM 1476 C CA . ARG A 1 181 ? -23.303 -0.633 12.812 1.00 91.44 181 ARG A CA 1
ATOM 1477 C C . ARG A 1 181 ? -22.911 -1.628 13.905 1.00 91.44 181 ARG A C 1
ATOM 1479 O O . ARG A 1 181 ? -23.456 -2.733 13.904 1.00 91.44 181 ARG A O 1
ATOM 1486 N N . VAL A 1 182 ? -21.970 -1.266 14.773 1.00 87.19 182 VAL A N 1
ATOM 1487 C CA . VAL A 1 182 ? -21.471 -2.067 15.905 1.00 87.19 182 VAL A CA 1
ATOM 1488 C C . VAL A 1 182 ? -21.980 -1.455 17.200 1.00 87.19 182 VAL A C 1
ATOM 1490 O O . VAL A 1 182 ? -22.448 -2.236 18.055 1.00 87.19 182 VAL A O 1
#

pLDDT: mean 87.02, std 16.73, range [38.0, 98.44]